Protein AF-A0A819KDU4-F1 (afdb_monomer)

Nearest PDB structures (foldseek):
  4ang-assembly1_A  TM=4.544E-01  e=5.270E-01  Pseudomonas phage PRR1
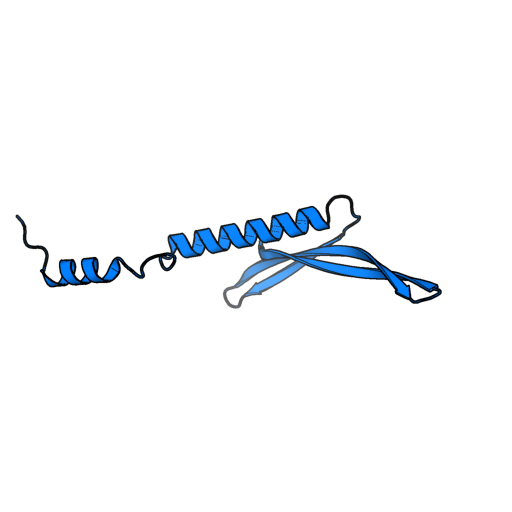  3ulp-assembly1_A  TM=3.933E-01  e=5.270E-01  Plasmodium falciparum
  4fma-assembly18_J  TM=2.845E-01  e=6.015E-01  Escherichia coli
  4fma-assembly17_L  TM=2.880E-01  e=5.270E-01  Escherichia coli
  3q1c-assembly1_A  TM=2.795E-01  e=1.245E+00  Escherichia coli O127:H6 str. E2348/69

Solvent-accessible surface area (backbone atoms only — not comparable to full-atom values): 6100 Å² total; per-residue (Å²): 134,89,76,80,53,70,66,60,55,50,56,56,62,68,44,79,82,73,61,81,62,74,45,72,65,51,41,52,52,51,52,51,49,51,53,50,51,52,45,48,54,51,50,62,73,49,58,96,56,75,69,46,82,46,76,50,82,48,67,49,98,88,66,52,74,40,35,40,36,31,42,39,34,72,42,79,49,74,51,76,52,102,90,50,77,46,80,47,82,41,84,45,77,45,80,71,47,74,92

Mean predicted aligned error: 11.55 Å

Foldseek 3Di:
DDDDDVVVVVVVVVCVPPPPQPDPVSVVVVVVVVLVVLLVVVCVVCPPFDKDKDKDWDADPVGDIKIWIKIKTWDWDWDDDPPDIDTDTDIDIDTNDID

Sequence (99 aa):
TSGTDPVASSVLNDSAKNSTYLSPGIQNDLIALIASNIRQQITEKVRGSVFSLMVDESRDISGNQQLSVVVRVIDLEITANNNQTYRSSLFKEYFLGFI

Radius of gyration: 24.37 Å; Cα contacts (8 Å, |Δi|>4): 103; chains: 1; bounding box: 56×30×68 Å

Structure (mmCIF, N/CA/C/O backbone):
data_AF-A0A819KDU4-F1
#
_entry.id   AF-A0A819KDU4-F1
#
loop_
_atom_site.group_PDB
_atom_site.id
_atom_site.type_symbol
_atom_site.label_atom_id
_atom_site.label_alt_id
_atom_site.label_comp_id
_ato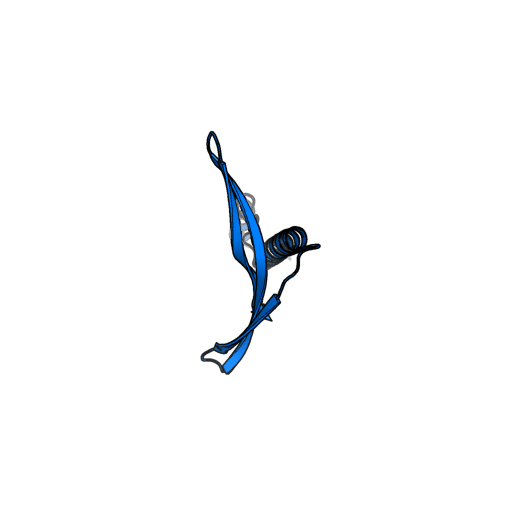m_site.label_asym_id
_atom_site.label_entity_id
_atom_site.label_seq_id
_atom_site.pdbx_PDB_ins_code
_atom_site.Cartn_x
_atom_site.Cartn_y
_atom_site.Cartn_z
_atom_site.occupancy
_atom_site.B_iso_or_equiv
_atom_site.auth_seq_id
_atom_site.auth_comp_id
_atom_site.auth_asym_id
_atom_site.auth_atom_id
_atom_site.pdbx_PDB_model_num
ATOM 1 N N . THR A 1 1 ? 41.795 -14.772 -35.827 1.00 37.81 1 THR A N 1
ATOM 2 C CA . THR A 1 1 ? 41.971 -15.040 -34.385 1.00 37.81 1 THR A CA 1
ATOM 3 C C . THR A 1 1 ? 42.511 -13.796 -33.717 1.00 37.81 1 THR A C 1
ATOM 5 O O . THR A 1 1 ? 43.393 -13.171 -34.281 1.00 37.81 1 THR A O 1
ATOM 8 N N . SER A 1 2 ? 41.926 -13.459 -32.562 1.00 48.81 2 SER A N 1
ATOM 9 C CA . SER A 1 2 ? 42.437 -12.582 -31.493 1.00 48.81 2 SER A CA 1
ATOM 10 C C . SER A 1 2 ? 42.965 -11.192 -31.857 1.00 48.81 2 SER A C 1
ATOM 12 O O . SER A 1 2 ? 44.066 -11.038 -32.374 1.00 48.81 2 SER A O 1
ATOM 14 N N . GLY A 1 3 ? 42.233 -10.176 -31.418 1.00 46.72 3 GLY A N 1
ATOM 15 C CA . GLY A 1 3 ? 42.755 -8.821 -31.311 1.00 46.72 3 GLY A CA 1
ATOM 16 C C . GLY A 1 3 ? 41.682 -7.884 -30.798 1.00 46.72 3 GLY A C 1
ATOM 17 O O . GLY A 1 3 ? 41.312 -6.945 -31.487 1.00 46.72 3 GLY A O 1
ATOM 18 N N . THR A 1 4 ? 41.109 -8.197 -29.635 1.00 50.97 4 THR A N 1
ATOM 19 C CA . THR A 1 4 ? 40.333 -7.219 -28.872 1.00 50.97 4 THR A CA 1
ATOM 20 C C . THR A 1 4 ? 41.172 -5.957 -28.728 1.00 50.97 4 THR A C 1
ATOM 22 O O . THR A 1 4 ? 42.312 -6.030 -28.270 1.00 50.97 4 THR A O 1
ATOM 25 N N . ASP A 1 5 ? 40.606 -4.836 -29.162 1.00 56.34 5 ASP A N 1
ATOM 26 C CA . ASP A 1 5 ? 41.178 -3.505 -29.020 1.00 56.34 5 ASP A CA 1
ATOM 27 C C . ASP A 1 5 ? 41.647 -3.297 -27.562 1.00 56.34 5 ASP A C 1
ATOM 29 O O . ASP A 1 5 ? 40.839 -3.485 -26.643 1.00 56.34 5 ASP A O 1
ATOM 33 N N . PRO A 1 6 ? 42.924 -2.948 -27.312 1.00 56.94 6 PRO A N 1
ATOM 34 C CA . PRO A 1 6 ? 43.428 -2.676 -25.966 1.00 56.94 6 PRO A CA 1
ATOM 35 C C . PRO A 1 6 ? 42.610 -1.604 -25.226 1.00 56.94 6 PRO A C 1
ATOM 37 O O . PRO A 1 6 ? 42.533 -1.645 -2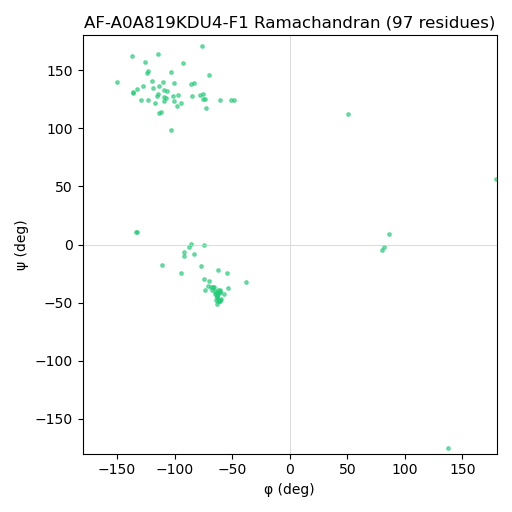3.995 1.00 56.94 6 PRO A O 1
ATOM 40 N N . VAL A 1 7 ? 41.928 -0.715 -25.959 1.00 58.69 7 VAL A N 1
ATOM 41 C CA . VAL A 1 7 ? 41.001 0.285 -25.413 1.00 58.69 7 VAL A CA 1
ATOM 42 C C . VAL A 1 7 ? 39.743 -0.367 -24.825 1.00 58.69 7 VAL A C 1
ATOM 44 O O . VAL A 1 7 ? 39.261 0.051 -23.774 1.00 58.69 7 VAL A O 1
ATOM 47 N N . ALA A 1 8 ? 39.226 -1.443 -25.425 1.00 54.47 8 ALA A N 1
ATOM 48 C CA . ALA A 1 8 ? 38.078 -2.167 -24.876 1.00 54.47 8 ALA A CA 1
ATOM 49 C C . ALA A 1 8 ? 38.439 -2.864 -23.552 1.00 54.47 8 ALA A C 1
ATOM 51 O O . ALA A 1 8 ? 37.662 -2.833 -22.601 1.00 54.47 8 ALA A O 1
ATOM 52 N N . SER A 1 9 ? 39.643 -3.434 -23.445 1.00 52.72 9 SER A N 1
ATOM 53 C CA . SER A 1 9 ? 40.119 -4.045 -22.196 1.00 52.72 9 SER A CA 1
ATOM 54 C C . SER A 1 9 ? 40.419 -3.033 -21.086 1.00 52.72 9 SER A C 1
ATOM 56 O O . SER A 1 9 ? 40.216 -3.352 -19.915 1.00 52.72 9 SER A O 1
ATOM 58 N N . SER A 1 10 ? 40.861 -1.814 -21.417 1.00 53.78 10 SER A N 1
ATOM 59 C CA . SER A 1 10 ? 41.069 -0.761 -20.415 1.00 53.78 10 SER A CA 1
ATOM 60 C C . SER A 1 10 ? 39.745 -0.189 -19.906 1.00 53.78 10 SER A C 1
ATOM 62 O O . SER A 1 10 ? 39.592 -0.007 -18.703 1.00 53.78 10 SER A O 1
ATOM 64 N N . VAL A 1 11 ? 38.749 -0.014 -20.783 1.00 57.53 11 VAL A N 1
ATOM 65 C CA . VAL A 1 11 ? 37.396 0.420 -20.386 1.00 57.53 11 VAL A CA 1
ATOM 66 C C . V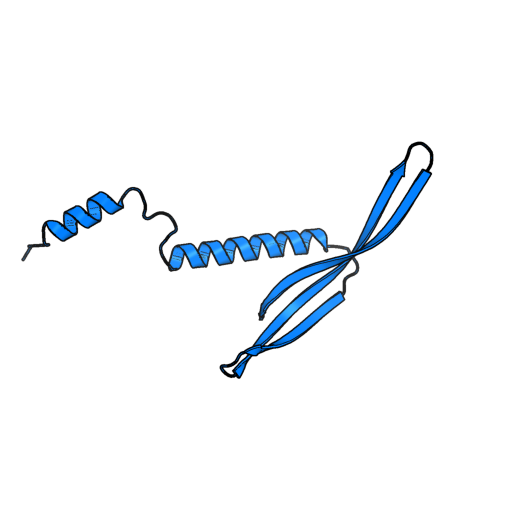AL A 1 11 ? 36.739 -0.605 -19.455 1.00 57.53 11 VAL A C 1
ATOM 68 O O . VAL A 1 11 ? 36.097 -0.233 -18.473 1.00 57.53 11 VAL A O 1
ATOM 71 N N . LEU A 1 12 ? 36.934 -1.901 -19.712 1.00 51.59 12 LEU A N 1
ATOM 72 C CA . LEU A 1 12 ? 36.397 -2.967 -18.863 1.00 51.59 12 LEU A CA 1
ATOM 73 C C . LEU A 1 12 ? 37.108 -3.061 -17.501 1.00 51.59 12 LEU A C 1
ATOM 75 O O . LEU A 1 12 ? 36.442 -3.305 -16.495 1.00 51.59 12 LEU A O 1
ATOM 79 N N . ASN A 1 13 ? 38.421 -2.810 -17.438 1.00 52.38 13 ASN A N 1
ATOM 80 C CA . ASN A 1 13 ? 39.175 -2.815 -16.177 1.00 52.38 13 ASN A CA 1
ATOM 81 C C . ASN A 1 13 ? 38.915 -1.578 -15.298 1.00 52.38 13 ASN A C 1
ATOM 83 O O . ASN A 1 13 ? 38.928 -1.702 -14.073 1.00 52.38 13 ASN A O 1
ATOM 87 N N . ASP A 1 14 ? 38.593 -0.421 -15.884 1.00 54.25 14 ASP A N 1
ATOM 88 C CA . ASP A 1 14 ? 38.185 0.772 -15.122 1.00 54.25 14 ASP A CA 1
ATOM 89 C C . ASP A 1 14 ? 36.730 0.692 -14.614 1.00 54.25 14 ASP A C 1
ATOM 91 O O . ASP A 1 14 ? 36.346 1.373 -13.660 1.00 54.25 14 ASP A O 1
ATOM 95 N N . SER A 1 15 ? 35.912 -0.193 -15.193 1.00 54.94 15 SER A N 1
ATOM 96 C CA . SER A 1 15 ? 34.480 -0.333 -14.877 1.00 54.94 15 SER A CA 1
ATOM 97 C C . SER A 1 15 ? 34.179 -1.197 -13.642 1.00 54.94 15 SER A C 1
ATOM 99 O O . SER A 1 15 ? 33.039 -1.242 -13.170 1.00 54.94 15 SER A O 1
ATOM 101 N N . ALA A 1 16 ? 35.187 -1.862 -13.070 1.00 55.91 16 ALA A N 1
ATOM 102 C CA . ALA A 1 16 ? 35.019 -2.832 -11.984 1.00 55.91 16 ALA A CA 1
ATOM 103 C C . ALA A 1 16 ? 34.713 -2.220 -10.599 1.00 55.91 16 ALA A C 1
ATOM 105 O O . ALA A 1 16 ? 34.530 -2.963 -9.636 1.00 55.91 16 ALA A O 1
ATOM 106 N N . LYS A 1 17 ? 34.637 -0.887 -10.468 1.00 52.41 17 LYS A N 1
ATOM 107 C CA . LYS A 1 17 ? 34.348 -0.226 -9.178 1.00 52.41 17 LYS A CA 1
ATOM 108 C C . LYS A 1 17 ? 32.982 0.464 -9.091 1.00 52.41 17 LYS A C 1
ATOM 110 O O . LYS A 1 17 ? 32.523 0.685 -7.979 1.00 52.41 17 LYS A O 1
ATOM 115 N N . ASN A 1 18 ? 32.316 0.739 -10.221 1.00 53.25 18 ASN A N 1
ATOM 116 C CA . ASN A 1 18 ? 31.113 1.592 -10.263 1.00 53.25 18 ASN A CA 1
ATOM 117 C C . ASN A 1 18 ? 29.919 1.019 -11.068 1.00 53.25 18 ASN A C 1
ATOM 119 O O . ASN A 1 18 ? 28.962 1.747 -11.316 1.00 53.25 18 ASN A O 1
ATOM 123 N N . SER A 1 19 ? 29.928 -0.257 -11.485 1.00 55.41 19 SER A N 1
ATOM 124 C CA . SER A 1 19 ? 28.797 -0.855 -12.239 1.00 55.41 19 SER A CA 1
ATOM 125 C C . SER A 1 19 ? 27.666 -1.430 -11.370 1.00 55.41 19 SER A C 1
ATOM 127 O O . SER A 1 19 ? 26.676 -1.955 -11.882 1.00 55.41 19 SER A O 1
ATOM 129 N N . THR A 1 20 ? 27.777 -1.334 -10.048 1.00 65.44 20 THR A N 1
ATOM 130 C CA . THR A 1 20 ? 26.815 -1.925 -9.120 1.00 65.44 20 THR A CA 1
ATOM 131 C C . THR A 1 20 ? 25.513 -1.116 -9.149 1.00 65.44 20 THR A C 1
ATOM 133 O O . THR A 1 20 ? 25.499 0.061 -8.810 1.00 65.44 20 THR A O 1
ATOM 136 N N . TYR A 1 21 ? 24.414 -1.748 -9.561 1.00 63.06 21 TYR A N 1
ATOM 137 C CA . TYR A 1 21 ? 23.035 -1.224 -9.566 1.00 63.06 21 TYR A CA 1
ATOM 138 C C . TYR A 1 21 ? 22.595 -0.280 -10.690 1.00 63.06 21 TYR A C 1
ATOM 140 O O . TYR A 1 21 ? 21.410 0.026 -10.761 1.00 63.06 21 TYR A O 1
ATOM 148 N N . LEU A 1 22 ? 23.474 0.132 -11.604 1.00 76.81 22 LEU A N 1
ATOM 149 C CA . LEU A 1 22 ? 23.092 1.059 -12.681 1.00 76.81 22 LEU A CA 1
ATOM 150 C C . LEU A 1 22 ? 22.626 0.378 -13.975 1.00 76.81 22 LEU A C 1
ATOM 152 O O . LEU A 1 22 ? 22.156 1.067 -14.878 1.00 76.81 22 LEU A O 1
ATOM 156 N N . SER A 1 23 ? 22.714 -0.947 -14.103 1.00 86.25 23 SER A N 1
ATOM 157 C CA . SER A 1 23 ? 22.178 -1.613 -15.295 1.00 86.25 23 SER A CA 1
ATOM 158 C C . SER A 1 23 ? 20.640 -1.567 -15.303 1.00 86.25 23 SER A C 1
ATOM 160 O O . SER A 1 23 ? 20.031 -1.678 -14.236 1.00 86.25 23 SER A O 1
ATOM 162 N N . PRO A 1 24 ? 19.982 -1.454 -16.475 1.00 86.31 24 PRO A N 1
ATOM 163 C CA . PRO A 1 24 ? 18.519 -1.405 -16.551 1.00 86.31 24 PRO A CA 1
ATOM 164 C C . PRO A 1 24 ? 17.828 -2.581 -15.850 1.00 86.31 24 PRO A C 1
ATOM 166 O O . PRO A 1 24 ? 16.813 -2.395 -15.189 1.00 86.31 24 PRO A O 1
ATOM 169 N N . GLY A 1 25 ? 18.406 -3.784 -15.944 1.00 90.00 25 GLY A N 1
ATOM 170 C CA . GLY A 1 25 ? 17.889 -4.967 -15.253 1.00 90.00 25 GLY A CA 1
ATOM 171 C C . GLY A 1 25 ? 17.935 -4.816 -13.734 1.00 90.00 25 GLY A C 1
ATOM 172 O O . GLY A 1 25 ? 16.911 -4.957 -13.077 1.00 90.00 25 GLY A O 1
ATOM 173 N N . ILE A 1 26 ? 19.094 -4.436 -13.182 1.00 88.38 26 ILE A N 1
ATOM 174 C CA . ILE A 1 26 ? 19.240 -4.299 -11.728 1.00 88.38 26 ILE A CA 1
ATOM 175 C C . ILE A 1 26 ? 18.376 -3.146 -11.192 1.00 88.38 26 ILE A C 1
ATOM 177 O O . ILE A 1 26 ? 17.797 -3.269 -10.115 1.00 88.38 26 ILE A O 1
ATOM 181 N N . GLN A 1 27 ? 18.245 -2.045 -11.939 1.00 89.75 27 GLN A N 1
ATOM 182 C CA . GLN A 1 27 ? 17.359 -0.944 -11.556 1.00 89.75 27 GLN A CA 1
ATOM 183 C C . GLN A 1 27 ? 15.891 -1.386 -11.509 1.00 89.75 27 GLN A C 1
ATOM 185 O O . GLN A 1 27 ? 15.199 -1.092 -10.536 1.00 89.75 27 GLN A O 1
ATOM 190 N N . ASN A 1 28 ? 15.420 -2.127 -12.516 1.00 93.38 28 ASN A N 1
ATOM 191 C CA . ASN A 1 28 ? 14.046 -2.630 -12.546 1.00 93.38 28 ASN A CA 1
ATOM 192 C C . ASN A 1 28 ? 13.772 -3.623 -11.409 1.00 93.38 28 ASN A C 1
ATOM 194 O O . ASN A 1 28 ? 12.732 -3.525 -10.756 1.00 93.38 28 ASN A O 1
ATOM 198 N N . ASP A 1 29 ? 14.715 -4.523 -11.125 1.00 94.44 29 ASP A N 1
ATOM 199 C CA . ASP A 1 29 ? 14.606 -5.467 -10.009 1.00 94.44 29 ASP A CA 1
ATOM 200 C C . ASP A 1 29 ? 14.544 -4.733 -8.665 1.00 94.44 29 ASP A C 1
ATOM 202 O O . ASP A 1 29 ? 13.717 -5.054 -7.808 1.00 94.44 29 ASP A O 1
ATOM 206 N N . LEU A 1 30 ? 15.372 -3.699 -8.489 1.00 94.56 30 LEU A N 1
ATOM 207 C CA . LEU A 1 30 ? 15.363 -2.870 -7.289 1.00 94.56 30 LEU A CA 1
ATOM 208 C C . LEU A 1 30 ? 14.027 -2.131 -7.123 1.00 94.56 30 LEU A C 1
ATOM 210 O O . LEU A 1 30 ? 13.459 -2.133 -6.031 1.00 94.56 30 LEU A O 1
ATOM 214 N N . ILE A 1 31 ? 13.496 -1.542 -8.198 1.00 93.69 31 ILE A N 1
ATOM 215 C CA . ILE A 1 31 ? 12.186 -0.875 -8.195 1.00 93.69 31 ILE A CA 1
ATOM 216 C C . ILE A 1 31 ? 11.084 -1.870 -7.811 1.00 93.69 31 ILE A C 1
ATOM 218 O O . ILE A 1 31 ? 10.261 -1.574 -6.941 1.00 93.69 31 ILE A O 1
ATOM 222 N N . ALA A 1 32 ? 11.083 -3.062 -8.411 1.00 94.50 32 ALA A N 1
ATOM 223 C CA . ALA A 1 32 ? 10.103 -4.101 -8.117 1.00 94.50 32 ALA A CA 1
ATOM 224 C C . ALA A 1 32 ? 10.183 -4.569 -6.655 1.00 94.50 32 ALA A C 1
ATOM 226 O O . ALA A 1 32 ? 9.147 -4.714 -5.996 1.00 94.50 32 ALA A O 1
ATOM 227 N N . LEU A 1 33 ? 11.398 -4.746 -6.128 1.00 96.50 33 LEU A N 1
ATOM 228 C CA . LEU A 1 33 ? 11.640 -5.140 -4.742 1.00 96.50 33 LEU A CA 1
ATOM 229 C C . LEU A 1 33 ? 11.141 -4.078 -3.757 1.00 96.50 33 LEU A C 1
ATOM 231 O O . LEU A 1 33 ? 10.416 -4.409 -2.817 1.00 96.50 33 LEU A O 1
ATOM 235 N N . ILE A 1 34 ? 11.478 -2.806 -3.987 1.00 95.62 34 ILE A N 1
ATOM 236 C CA . ILE A 1 34 ? 11.024 -1.685 -3.153 1.00 95.62 34 ILE A CA 1
ATOM 237 C C . ILE A 1 34 ? 9.497 -1.596 -3.183 1.00 95.62 34 ILE A C 1
ATOM 239 O O . ILE A 1 34 ? 8.863 -1.533 -2.129 1.00 95.62 34 ILE A O 1
ATOM 243 N N . ALA A 1 35 ? 8.891 -1.657 -4.370 1.00 95.38 35 ALA A N 1
ATOM 244 C CA . ALA A 1 35 ? 7.441 -1.620 -4.514 1.00 95.38 35 ALA A CA 1
ATOM 245 C C . ALA A 1 35 ? 6.769 -2.792 -3.780 1.00 95.38 35 ALA A C 1
ATOM 247 O O . ALA A 1 35 ? 5.757 -2.607 -3.104 1.00 95.38 35 ALA A O 1
ATOM 248 N N . SER A 1 36 ? 7.347 -3.995 -3.859 1.00 96.25 36 SER A N 1
ATOM 249 C CA . SER A 1 36 ? 6.855 -5.166 -3.129 1.00 96.25 36 SER A CA 1
ATOM 250 C C . SER A 1 36 ? 6.950 -4.979 -1.618 1.00 96.25 36 SER A C 1
ATOM 252 O O . SER A 1 36 ? 5.993 -5.275 -0.904 1.00 96.25 36 SER A O 1
ATOM 254 N N . ASN A 1 37 ? 8.072 -4.452 -1.127 1.00 97.31 37 ASN A N 1
ATOM 255 C CA . ASN A 1 37 ? 8.275 -4.210 0.295 1.00 97.31 37 ASN A CA 1
ATOM 256 C C . ASN A 1 37 ? 7.298 -3.152 0.838 1.00 97.31 37 ASN A C 1
ATOM 258 O O . ASN A 1 37 ? 6.680 -3.367 1.878 1.00 97.31 37 ASN A O 1
ATOM 262 N N . ILE A 1 38 ? 7.078 -2.059 0.101 1.00 96.88 38 ILE A N 1
ATOM 263 C CA . ILE A 1 38 ? 6.084 -1.036 0.455 1.00 96.88 38 ILE A CA 1
ATOM 264 C C . ILE A 1 38 ? 4.678 -1.645 0.510 1.00 96.88 38 ILE A C 1
ATOM 266 O O . ILE A 1 38 ? 3.971 -1.466 1.503 1.00 96.88 38 ILE A O 1
ATOM 270 N N . ARG A 1 39 ? 4.273 -2.414 -0.512 1.00 96.25 39 ARG A N 1
ATOM 271 C CA . ARG A 1 39 ? 2.961 -3.086 -0.527 1.00 96.25 39 ARG A CA 1
ATOM 272 C C . ARG A 1 39 ? 2.797 -4.058 0.639 1.00 96.25 39 ARG A C 1
ATOM 274 O O . ARG A 1 39 ? 1.716 -4.116 1.226 1.00 96.25 39 ARG A O 1
ATOM 281 N N . GLN A 1 40 ? 3.849 -4.790 1.000 1.00 97.06 40 GLN A N 1
ATOM 282 C CA . GLN A 1 40 ? 3.836 -5.674 2.162 1.00 97.06 40 GLN A CA 1
ATOM 283 C C . GLN A 1 40 ? 3.615 -4.884 3.458 1.00 97.06 40 GLN A C 1
ATOM 285 O O . GLN A 1 40 ? 2.710 -5.221 4.217 1.00 97.06 40 GLN A O 1
ATOM 290 N N . GLN A 1 41 ? 4.361 -3.798 3.676 1.00 96.62 41 GLN A N 1
ATOM 291 C CA . GLN A 1 41 ? 4.193 -2.950 4.860 1.00 96.62 41 GLN A CA 1
ATOM 292 C C . GLN A 1 41 ? 2.787 -2.344 4.946 1.00 96.62 41 GLN A C 1
ATOM 294 O O . GLN A 1 41 ? 2.198 -2.294 6.024 1.00 96.62 41 GLN A O 1
ATOM 299 N N . ILE A 1 42 ? 2.227 -1.890 3.819 1.00 95.38 42 ILE A N 1
ATOM 300 C CA . ILE A 1 42 ? 0.844 -1.401 3.772 1.00 95.38 42 ILE A CA 1
ATOM 301 C C . ILE A 1 42 ? -0.114 -2.530 4.155 1.00 95.38 42 ILE A C 1
ATOM 303 O O . ILE A 1 42 ? -0.955 -2.340 5.028 1.00 95.38 42 ILE A O 1
ATOM 307 N N . THR A 1 43 ? 0.049 -3.715 3.561 1.00 94.75 43 THR A N 1
ATOM 308 C CA . THR A 1 43 ? -0.789 -4.890 3.846 1.00 94.75 43 THR A CA 1
ATOM 309 C C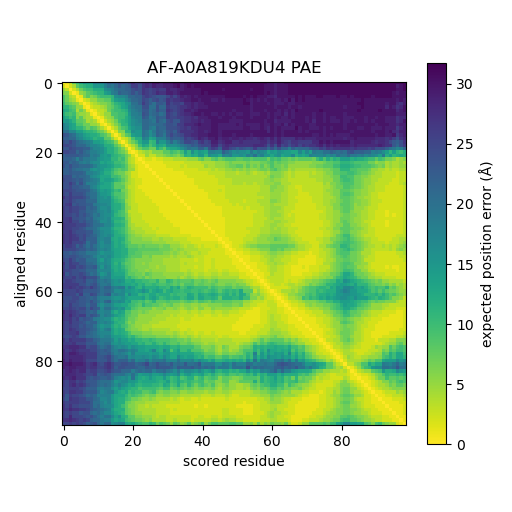 . THR A 1 43 ? -0.753 -5.256 5.327 1.00 94.75 43 THR A C 1
ATOM 311 O O . THR A 1 43 ? -1.794 -5.531 5.914 1.00 94.75 43 THR A O 1
ATOM 314 N N . GLU A 1 44 ? 0.422 -5.226 5.951 1.00 95.25 44 GLU A N 1
ATOM 315 C CA . GLU A 1 44 ? 0.591 -5.491 7.381 1.00 95.25 44 GLU A CA 1
ATOM 316 C C . GLU A 1 44 ? -0.099 -4.433 8.251 1.00 95.25 44 GLU A C 1
ATOM 318 O O . GLU A 1 44 ? -0.760 -4.797 9.220 1.00 95.25 44 GLU A O 1
ATOM 323 N N . LYS A 1 45 ? -0.029 -3.146 7.882 1.00 91.25 45 LYS A N 1
ATOM 324 C CA . LYS A 1 45 ? -0.711 -2.054 8.602 1.00 91.25 45 LYS A CA 1
ATOM 325 C C . LYS A 1 45 ? -2.232 -2.138 8.536 1.00 91.25 45 LYS A C 1
ATOM 327 O O . LYS A 1 45 ? -2.906 -1.773 9.493 1.00 91.25 45 LYS A O 1
ATOM 332 N N . VAL A 1 46 ? -2.775 -2.571 7.400 1.00 93.06 46 VAL A N 1
ATOM 333 C CA . VAL A 1 46 ? -4.231 -2.648 7.193 1.00 93.06 46 VAL A CA 1
ATOM 334 C C . VAL A 1 46 ? -4.814 -4.009 7.579 1.00 93.06 46 VAL A C 1
ATOM 336 O O . VAL A 1 46 ? -6.035 -4.163 7.630 1.00 93.06 46 VAL A O 1
ATOM 339 N N . ARG A 1 47 ? -3.970 -5.012 7.854 1.00 93.50 47 ARG A N 1
ATOM 340 C CA . ARG A 1 47 ? -4.403 -6.369 8.198 1.00 93.50 47 ARG A CA 1
ATOM 341 C C . ARG A 1 47 ? -5.255 -6.351 9.468 1.00 93.50 47 ARG A C 1
ATOM 343 O O . ARG A 1 47 ? -4.807 -5.923 10.523 1.00 93.50 47 ARG A O 1
ATOM 350 N N . GLY A 1 48 ? -6.468 -6.892 9.365 1.00 90.56 48 GLY A N 1
ATOM 351 C CA . GLY A 1 48 ? -7.416 -6.966 10.483 1.00 90.56 48 GLY A CA 1
ATOM 352 C C . GLY A 1 48 ? -8.217 -5.682 10.723 1.00 90.56 48 GLY A C 1
ATOM 353 O O . GLY A 1 48 ? -9.097 -5.682 11.579 1.00 90.56 48 GLY A O 1
ATOM 354 N N . SER A 1 49 ? -7.963 -4.623 9.952 1.00 91.25 49 SER A N 1
ATOM 355 C CA . SER A 1 49 ? -8.719 -3.370 9.997 1.00 91.25 49 SER A CA 1
ATOM 356 C C . SER A 1 49 ? -9.859 -3.371 8.977 1.00 91.25 49 SER A C 1
ATOM 358 O O . SER A 1 49 ? -9.807 -4.060 7.958 1.00 91.25 49 SER A O 1
ATOM 360 N N . VAL A 1 50 ? -10.884 -2.553 9.222 1.00 91.62 50 VAL A N 1
ATOM 361 C CA . VAL A 1 50 ? -11.895 -2.235 8.204 1.00 91.62 50 VAL A CA 1
ATOM 362 C C . VAL A 1 50 ? -11.305 -1.205 7.243 1.00 91.62 50 VAL A C 1
ATOM 364 O O . VAL A 1 50 ? -10.784 -0.174 7.673 1.00 91.62 50 VAL A O 1
ATOM 367 N N . PHE A 1 51 ? -11.384 -1.485 5.944 1.00 94.38 51 PHE A N 1
ATOM 368 C CA . PHE A 1 51 ? -10.824 -0.638 4.897 1.00 94.38 51 PHE A CA 1
ATOM 369 C C . PHE A 1 51 ? -11.781 -0.487 3.713 1.00 94.38 51 PHE A C 1
ATOM 371 O O . PHE A 1 51 ? -12.701 -1.281 3.528 1.00 94.38 51 PHE A O 1
ATOM 378 N N . SER A 1 52 ? -11.537 0.536 2.898 1.00 95.62 52 SER A N 1
ATOM 379 C CA . SER A 1 52 ? -12.176 0.721 1.592 1.00 95.62 52 SER A CA 1
ATOM 380 C C . SER A 1 52 ? -11.116 0.815 0.500 1.00 95.62 52 SER A C 1
ATOM 382 O O . SER A 1 52 ? -10.000 1.276 0.752 1.00 95.62 52 SER A O 1
ATOM 384 N N . LEU A 1 53 ? -11.461 0.359 -0.704 1.00 95.88 53 LEU A N 1
ATOM 385 C CA . LEU A 1 53 ? -10.627 0.508 -1.889 1.00 95.88 53 LEU A CA 1
ATOM 386 C C . LEU A 1 53 ? -11.110 1.719 -2.685 1.00 95.88 53 LEU A C 1
ATOM 388 O O . LEU A 1 53 ? -12.295 1.833 -2.991 1.00 95.88 53 LEU A O 1
ATOM 392 N N . MET A 1 54 ? -10.186 2.607 -3.014 1.00 96.62 54 MET A N 1
ATOM 393 C CA . MET A 1 54 ? -10.392 3.733 -3.908 1.00 96.62 54 MET A CA 1
ATOM 394 C C . MET A 1 54 ? -9.647 3.454 -5.203 1.00 96.62 54 MET A C 1
ATOM 396 O O . MET A 1 54 ? -8.490 3.030 -5.182 1.00 96.62 54 MET A O 1
ATOM 400 N N . VAL A 1 55 ? -10.329 3.672 -6.318 1.00 96.19 55 VAL A N 1
ATOM 401 C CA . VAL A 1 55 ? -9.814 3.361 -7.642 1.00 96.19 55 VAL A CA 1
ATOM 402 C C . VAL A 1 55 ? -10.143 4.527 -8.567 1.00 96.19 55 VAL A C 1
ATOM 404 O O . VAL A 1 55 ? -11.286 4.980 -8.566 1.00 96.19 55 VAL A O 1
ATOM 407 N N . ASP A 1 56 ? -9.157 5.012 -9.319 1.00 95.56 56 ASP A N 1
ATOM 408 C CA . ASP A 1 56 ? -9.321 6.137 -10.250 1.00 95.56 56 ASP A CA 1
ATOM 409 C C . ASP A 1 56 ? -8.632 5.849 -11.586 1.00 95.56 56 ASP A C 1
ATOM 411 O O . ASP A 1 56 ? -7.476 5.418 -11.605 1.00 95.56 56 ASP A O 1
ATOM 415 N N . GLU A 1 57 ? -9.355 6.054 -12.688 1.00 94.88 57 GLU A N 1
ATOM 416 C CA . GLU A 1 57 ? -8.874 5.806 -14.049 1.00 94.88 57 GLU A CA 1
ATOM 417 C C . GLU A 1 57 ? -8.445 7.124 -14.693 1.00 94.88 57 GLU A C 1
ATOM 419 O O . GLU A 1 57 ? -9.241 8.053 -14.833 1.00 94.88 57 GLU A O 1
ATOM 424 N N . SER A 1 58 ? -7.195 7.182 -15.144 1.00 91.19 58 SER A N 1
ATOM 425 C CA . SER A 1 58 ? -6.666 8.313 -15.898 1.00 91.19 58 SER A CA 1
ATOM 426 C C . SER A 1 58 ? -6.104 7.844 -17.230 1.00 91.19 58 SER A C 1
ATOM 428 O O . SER A 1 58 ? -5.596 6.729 -17.357 1.00 91.19 58 SER A O 1
ATOM 430 N N . ARG A 1 59 ? -6.208 8.695 -18.248 1.00 91.56 59 ARG A N 1
ATOM 431 C CA . ARG A 1 59 ? -5.730 8.401 -19.596 1.00 91.56 59 ARG A CA 1
ATOM 432 C C . ARG A 1 59 ? -4.602 9.352 -19.957 1.00 91.56 59 ARG A C 1
ATOM 434 O O . ARG A 1 59 ? -4.762 10.567 -19.849 1.00 91.56 59 ARG A O 1
ATOM 441 N N . ASP A 1 60 ? -3.471 8.805 -20.390 1.00 88.56 60 ASP A N 1
ATOM 442 C CA . ASP A 1 60 ? -2.344 9.615 -20.843 1.00 88.56 60 ASP A CA 1
ATOM 443 C C . ASP A 1 60 ? -2.576 10.201 -22.250 1.00 88.56 60 ASP A C 1
ATOM 445 O O . ASP A 1 60 ? -3.520 9.849 -22.964 1.00 88.56 60 ASP A O 1
ATOM 449 N N . ILE A 1 61 ? -1.685 11.106 -22.668 1.00 87.88 61 ILE A N 1
ATOM 450 C CA . ILE A 1 61 ? -1.751 11.765 -23.983 1.00 87.88 61 ILE A CA 1
ATOM 451 C C . ILE A 1 61 ? -1.621 10.795 -25.167 1.00 87.88 61 ILE A C 1
ATOM 453 O O . ILE A 1 61 ? -2.041 11.126 -26.273 1.00 87.88 61 ILE A O 1
ATOM 457 N N . SER A 1 62 ? -1.034 9.613 -24.952 1.00 89.25 62 SER A N 1
ATOM 458 C CA . SER A 1 62 ? -0.913 8.560 -25.964 1.00 89.25 62 SER A CA 1
ATOM 459 C C . SER A 1 62 ? -2.135 7.639 -26.004 1.00 89.25 62 SER A C 1
ATOM 461 O O . SER A 1 62 ? -2.236 6.770 -26.867 1.00 89.25 62 SER A O 1
ATOM 463 N N . GLY A 1 63 ? -3.103 7.877 -25.117 1.00 87.50 63 GLY A N 1
ATOM 464 C CA . GLY A 1 63 ? -4.346 7.142 -25.036 1.00 87.50 63 GLY A CA 1
ATOM 465 C C . GLY A 1 63 ? -4.265 5.876 -24.189 1.00 87.50 63 GLY A C 1
ATOM 466 O O . GLY A 1 63 ? -5.252 5.134 -24.197 1.00 87.50 63 GLY A O 1
ATOM 467 N N . ASN A 1 64 ? -3.169 5.638 -23.462 1.00 89.62 64 ASN A N 1
ATOM 468 C CA . ASN A 1 64 ? -3.079 4.526 -22.521 1.00 89.62 64 ASN A CA 1
ATOM 469 C C . ASN A 1 64 ? -3.889 4.859 -21.271 1.00 89.62 64 ASN A C 1
ATOM 471 O O . ASN A 1 64 ? -3.737 5.933 -20.688 1.00 89.62 64 ASN A O 1
ATOM 475 N N . GLN A 1 65 ? -4.757 3.935 -20.876 1.00 91.25 65 GLN A N 1
ATOM 476 C CA . GLN A 1 65 ? -5.486 4.013 -19.617 1.00 91.25 65 GLN A CA 1
ATOM 477 C C . GLN A 1 65 ? -4.619 3.419 -18.514 1.00 91.25 65 GLN A C 1
ATOM 479 O O . GLN A 1 65 ? -3.977 2.389 -18.710 1.00 91.25 65 GLN A O 1
ATOM 484 N N . GLN A 1 66 ? -4.609 4.078 -17.367 1.00 92.56 66 GLN A N 1
ATOM 485 C CA . GLN A 1 66 ? -3.939 3.615 -16.169 1.00 92.56 66 GLN A CA 1
ATOM 486 C C . GLN A 1 66 ? -4.892 3.763 -14.990 1.00 92.56 66 GLN A C 1
ATOM 488 O O . GLN A 1 66 ? -5.533 4.803 -14.822 1.00 92.56 66 GLN A O 1
ATOM 493 N N . LEU A 1 67 ? -4.978 2.721 -14.170 1.00 95.00 67 LEU A N 1
ATOM 494 C CA . LEU A 1 67 ? -5.906 2.667 -13.053 1.00 95.00 67 LEU A CA 1
ATOM 495 C C . LEU A 1 67 ? -5.122 2.719 -11.740 1.00 95.00 67 LEU A C 1
ATOM 497 O O . LEU A 1 67 ? -4.343 1.825 -11.419 1.00 95.00 67 LEU A O 1
ATOM 501 N N . SER A 1 68 ? -5.290 3.796 -10.981 1.00 95.44 68 SER A N 1
ATOM 5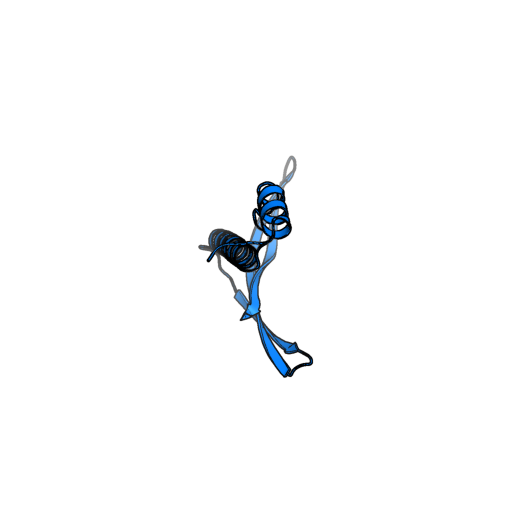02 C CA . SER A 1 68 ? -4.649 3.969 -9.679 1.00 95.44 68 SER A CA 1
ATOM 503 C C . SER A 1 68 ? -5.443 3.260 -8.589 1.00 95.44 68 SER A C 1
ATOM 505 O O . SER A 1 68 ? -6.672 3.303 -8.579 1.00 95.44 68 SER A O 1
ATOM 507 N N . VAL A 1 69 ? -4.744 2.603 -7.662 1.00 96.44 69 VAL A N 1
ATOM 508 C CA . VAL A 1 69 ? -5.366 1.876 -6.552 1.00 96.44 69 VAL A CA 1
ATOM 509 C C . VAL A 1 69 ? -4.844 2.411 -5.223 1.00 96.44 69 VAL A C 1
ATOM 511 O O . VAL A 1 69 ? -3.641 2.406 -4.953 1.00 96.44 69 VAL A O 1
ATOM 514 N N . VAL A 1 70 ? -5.763 2.841 -4.364 1.00 97.19 70 VAL A N 1
ATOM 515 C CA . VAL A 1 70 ? -5.492 3.375 -3.026 1.00 97.19 70 VAL A CA 1
ATOM 516 C C . VAL A 1 70 ? -6.342 2.623 -2.007 1.00 97.19 70 VAL A C 1
ATOM 518 O O . VAL A 1 70 ? -7.529 2.398 -2.223 1.00 97.19 70 VAL A O 1
ATOM 521 N N . VAL A 1 71 ? -5.762 2.245 -0.870 1.00 96.94 71 VAL A N 1
ATOM 522 C CA . VAL A 1 71 ? -6.517 1.701 0.265 1.00 96.94 71 VAL A CA 1
ATOM 523 C C . VAL A 1 71 ? -6.692 2.784 1.326 1.00 96.94 71 VAL A C 1
ATOM 525 O O . VAL A 1 71 ? -5.722 3.417 1.740 1.00 96.94 71 VAL A O 1
ATOM 528 N N . ARG A 1 72 ? -7.931 3.008 1.767 1.00 96.75 72 ARG A N 1
ATOM 529 C CA . ARG A 1 72 ? -8.269 3.954 2.838 1.00 96.75 72 ARG A CA 1
ATOM 530 C C . ARG A 1 72 ? -8.692 3.188 4.084 1.00 96.75 72 ARG A C 1
ATOM 532 O O . ARG A 1 72 ? -9.608 2.365 4.023 1.00 96.75 72 ARG A O 1
ATOM 539 N N . VAL A 1 73 ? -8.059 3.494 5.212 1.00 95.38 73 VAL A N 1
ATOM 540 C CA . VAL A 1 73 ? -8.317 2.893 6.527 1.00 95.38 73 VAL A CA 1
ATOM 541 C C . VAL A 1 73 ? -8.608 3.956 7.574 1.00 95.38 73 VAL A C 1
ATOM 543 O O . VAL A 1 73 ? -8.204 5.108 7.429 1.00 95.38 73 VAL A O 1
ATOM 546 N N . ILE A 1 74 ? -9.305 3.567 8.638 1.00 92.62 74 ILE A N 1
ATOM 547 C CA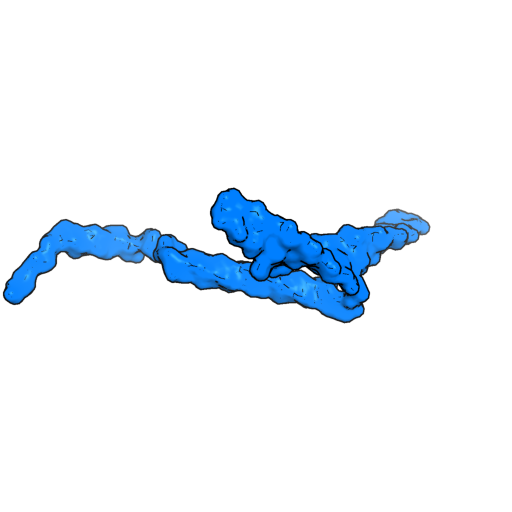 . ILE A 1 74 ? -9.488 4.411 9.821 1.00 92.62 74 ILE A CA 1
ATOM 548 C C . ILE A 1 74 ? -8.403 4.046 10.827 1.00 92.62 74 ILE A C 1
ATOM 550 O O . ILE A 1 74 ? -8.317 2.896 11.251 1.00 92.62 74 ILE A O 1
ATOM 554 N N . ASP A 1 75 ? -7.601 5.029 11.213 1.00 89.94 75 ASP A N 1
ATOM 555 C CA . ASP A 1 75 ? -6.646 4.918 12.307 1.00 89.94 75 ASP A CA 1
ATOM 556 C C . ASP A 1 75 ? -7.214 5.572 13.572 1.00 89.94 75 ASP A C 1
ATOM 558 O O . ASP A 1 75 ? -7.854 6.624 13.508 1.00 89.94 75 ASP A O 1
ATOM 562 N N . LEU A 1 76 ? -7.003 4.931 14.719 1.00 88.31 76 LEU A N 1
ATOM 563 C CA . LEU A 1 76 ? -7.445 5.418 16.021 1.00 88.31 76 LEU A CA 1
ATOM 564 C C . LEU A 1 76 ? -6.244 5.992 16.757 1.00 88.31 76 LEU A C 1
ATOM 566 O O . LEU A 1 76 ? -5.476 5.267 17.391 1.00 88.31 76 LEU A O 1
ATOM 570 N N . GLU A 1 77 ? -6.107 7.309 16.702 1.00 86.62 77 GLU A N 1
ATOM 571 C CA . GLU A 1 77 ? -5.067 8.007 17.434 1.00 86.62 77 GLU A CA 1
ATOM 572 C C . GLU A 1 77 ? -5.546 8.288 18.862 1.00 86.62 77 GLU A C 1
ATOM 574 O O . GLU A 1 77 ? -6.642 8.804 19.104 1.00 86.62 77 GLU A O 1
ATOM 579 N N . ILE A 1 78 ? -4.722 7.883 19.829 1.00 87.88 78 ILE A N 1
ATOM 580 C CA . ILE A 1 78 ? -4.960 8.115 21.250 1.00 87.88 78 ILE A CA 1
ATOM 581 C C . ILE A 1 78 ? -3.878 9.069 21.745 1.00 87.88 78 ILE A C 1
ATOM 583 O O . ILE A 1 78 ? -2.707 8.700 21.810 1.00 87.88 78 ILE A O 1
ATOM 587 N N . THR A 1 79 ? -4.269 10.280 22.131 1.00 85.69 79 THR A N 1
ATOM 588 C CA . THR A 1 79 ? -3.356 11.281 22.696 1.00 85.69 79 THR A CA 1
ATOM 589 C C . THR A 1 79 ? -3.652 11.451 24.179 1.00 85.69 79 THR A C 1
ATOM 591 O O . THR A 1 79 ? -4.779 11.773 24.555 1.00 85.69 79 THR A O 1
ATOM 594 N N . ALA A 1 80 ? -2.651 11.247 25.035 1.00 87.31 80 ALA A N 1
ATOM 595 C CA . ALA A 1 80 ? -2.768 11.475 26.472 1.00 87.31 80 ALA A CA 1
ATOM 596 C C . ALA A 1 80 ? -1.995 12.737 26.873 1.00 87.31 80 ALA A C 1
ATOM 598 O O . ALA A 1 80 ? -0.804 12.849 26.599 1.00 87.31 80 ALA A O 1
ATOM 599 N N . ASN A 1 81 ? -2.678 13.659 27.548 1.00 86.88 81 ASN A N 1
ATOM 600 C CA . ASN A 1 81 ? -2.082 14.798 28.247 1.00 86.88 81 ASN A CA 1
ATOM 601 C C . ASN A 1 81 ? -2.330 14.633 29.750 1.00 86.88 81 ASN A C 1
ATOM 603 O O . ASN A 1 81 ? -3.203 13.858 30.131 1.00 86.88 81 ASN A O 1
ATOM 607 N N . ASN A 1 82 ? -1.590 15.374 30.582 1.00 82.31 82 ASN A N 1
ATOM 608 C CA . ASN A 1 82 ? -1.390 15.132 32.021 1.00 82.31 82 ASN A CA 1
ATOM 609 C C . ASN A 1 82 ? -2.607 14.624 32.825 1.00 82.31 82 ASN A C 1
ATOM 611 O O . ASN A 1 82 ? -2.401 13.821 33.727 1.00 82.31 82 ASN A O 1
ATOM 615 N N . ASN A 1 83 ? -3.853 14.995 32.485 1.00 83.25 83 ASN A N 1
ATOM 616 C CA . ASN A 1 83 ? -5.056 14.484 33.158 1.00 83.25 83 ASN A CA 1
ATOM 617 C C . ASN A 1 83 ? -6.192 14.029 32.207 1.00 83.25 83 ASN A C 1
ATOM 619 O O . ASN A 1 83 ? -7.317 13.827 32.661 1.00 83.25 83 ASN A O 1
ATOM 623 N N . GLN A 1 84 ? -5.959 13.908 30.894 1.00 83.06 84 GLN A N 1
ATOM 624 C CA . GLN A 1 84 ? -7.023 13.601 29.929 1.00 83.06 84 GLN A CA 1
ATOM 625 C C . GLN A 1 84 ? -6.519 12.829 28.707 1.00 83.06 84 GLN A C 1
ATOM 627 O O . GLN A 1 84 ? -5.465 13.127 28.150 1.00 83.06 84 GLN A O 1
ATOM 632 N N . THR A 1 85 ? -7.315 11.851 28.273 1.00 86.00 85 THR A N 1
ATOM 633 C CA . THR A 1 85 ? -7.089 11.079 27.045 1.00 86.00 85 THR A CA 1
ATOM 634 C C . THR A 1 85 ? -8.078 11.508 25.967 1.00 86.00 85 THR A C 1
ATOM 636 O O . THR A 1 85 ? -9.281 11.576 26.219 1.00 86.00 85 THR A O 1
ATOM 639 N N . TYR A 1 86 ? -7.574 11.750 24.764 1.00 87.75 86 TYR A N 1
ATOM 640 C CA . TYR A 1 86 ? -8.345 12.073 23.571 1.00 87.75 86 TYR A CA 1
ATOM 641 C C . TYR A 1 86 ? -8.283 10.896 22.601 1.00 87.75 86 TYR A C 1
ATOM 643 O O . TYR A 1 86 ? -7.236 10.268 22.454 1.00 87.75 86 TYR A O 1
ATOM 651 N N . ARG A 1 87 ? -9.411 10.590 21.956 1.00 89.12 87 ARG A N 1
ATOM 652 C CA . ARG A 1 87 ? -9.497 9.609 20.871 1.00 89.12 87 ARG A CA 1
ATOM 653 C C . ARG A 1 87 ? -9.931 10.339 19.611 1.00 89.12 87 ARG A C 1
ATOM 655 O O . ARG A 1 87 ? -11.000 10.946 19.612 1.00 89.12 87 ARG A O 1
ATOM 662 N N . SER A 1 88 ? -9.130 10.269 18.559 1.00 88.25 88 SER A N 1
ATOM 663 C CA . SER A 1 88 ? -9.481 10.767 17.232 1.00 88.25 88 SER A CA 1
ATOM 664 C C . SER A 1 88 ? -9.453 9.618 16.233 1.00 88.25 88 SER A C 1
ATOM 666 O O . SER A 1 88 ? -8.605 8.729 16.285 1.00 88.25 88 SER A O 1
ATOM 668 N N . SER A 1 89 ? -10.421 9.624 15.323 1.00 89.50 89 SER A N 1
ATOM 669 C CA . SER A 1 89 ? -10.419 8.742 14.162 1.00 89.50 89 SER A CA 1
ATOM 670 C C . SER A 1 89 ? -9.880 9.531 12.980 1.00 89.50 89 SER A C 1
ATOM 672 O O . SER A 1 89 ? -10.457 10.552 12.607 1.00 89.50 89 SER A O 1
ATOM 674 N N . LEU A 1 90 ? -8.776 9.070 12.404 1.00 90.69 90 LEU A N 1
ATOM 675 C CA . LEU A 1 90 ? -8.132 9.705 11.264 1.00 90.69 90 LEU A CA 1
ATOM 676 C C . LEU A 1 90 ? -8.209 8.771 10.059 1.00 90.69 90 LEU A C 1
ATOM 678 O O . LEU A 1 90 ? -7.829 7.606 10.147 1.00 90.69 90 LEU A O 1
ATOM 682 N N . PHE A 1 91 ? -8.670 9.273 8.917 1.00 92.06 91 PHE A N 1
ATOM 683 C CA . PHE A 1 91 ? -8.553 8.516 7.676 1.00 92.06 91 PHE A CA 1
ATOM 684 C C . PHE A 1 91 ? -7.100 8.538 7.206 1.00 92.06 91 PHE A C 1
ATOM 686 O O . PHE A 1 91 ? -6.507 9.603 7.047 1.00 92.06 91 PHE A O 1
ATOM 693 N N . LYS A 1 92 ? -6.534 7.353 6.983 1.00 94.19 92 LYS A N 1
ATOM 694 C CA . LYS A 1 92 ? -5.223 7.172 6.361 1.00 94.19 92 LYS A CA 1
ATOM 695 C C . LYS A 1 92 ? -5.392 6.492 5.017 1.00 94.19 92 LYS A C 1
ATOM 697 O O . LYS A 1 92 ? -6.148 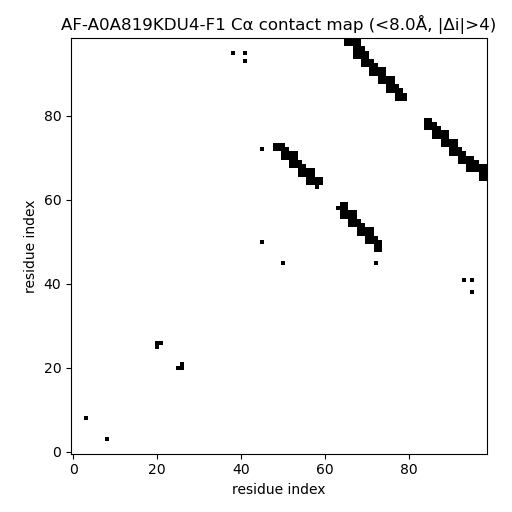5.533 4.889 1.00 94.19 92 LYS A O 1
ATOM 702 N N . GLU A 1 93 ? -4.671 6.991 4.028 1.00 96.31 93 GLU A N 1
ATOM 703 C CA . GLU A 1 93 ? -4.709 6.501 2.656 1.00 96.31 93 GLU A CA 1
ATOM 704 C C . GLU A 1 93 ? -3.325 6.003 2.264 1.00 96.31 93 GLU A C 1
ATOM 706 O O . GLU A 1 93 ? -2.316 6.656 2.538 1.00 96.31 93 GLU A O 1
ATOM 711 N N . TYR A 1 94 ? -3.275 4.836 1.630 1.00 96.38 94 TYR A N 1
ATOM 712 C CA . TYR A 1 94 ? -2.037 4.240 1.154 1.00 96.38 94 TYR A CA 1
ATOM 713 C C . TYR A 1 94 ? -2.174 3.850 -0.311 1.00 96.38 94 TYR A C 1
ATOM 715 O O . TYR A 1 94 ? -3.063 3.088 -0.688 1.00 96.38 94 TYR A O 1
ATOM 723 N N . PHE A 1 95 ? -1.264 4.356 -1.135 1.00 96.06 95 PHE A N 1
ATOM 724 C CA . PHE A 1 95 ? -1.190 4.029 -2.551 1.00 96.06 95 PHE A CA 1
ATOM 725 C C . PHE A 1 95 ? -0.590 2.631 -2.754 1.00 96.06 95 PHE A C 1
ATOM 727 O O . PHE A 1 95 ? 0.502 2.347 -2.261 1.00 96.06 95 PHE A O 1
ATOM 734 N N . LEU A 1 96 ? -1.302 1.757 -3.469 1.00 95.38 96 LEU A N 1
ATOM 735 C CA . LEU A 1 96 ? -0.864 0.386 -3.757 1.00 95.38 96 LEU A CA 1
ATOM 736 C C . LEU A 1 96 ? -0.144 0.263 -5.102 1.00 95.38 96 LEU A C 1
ATOM 738 O O . LEU A 1 96 ? 0.666 -0.652 -5.281 1.00 95.38 96 LEU A O 1
ATOM 742 N N . GLY A 1 97 ? -0.412 1.181 -6.027 1.00 94.06 97 GLY A N 1
ATOM 743 C CA . GLY A 1 97 ? 0.189 1.188 -7.352 1.00 94.06 97 GLY A CA 1
ATOM 744 C C . GLY A 1 97 ? -0.813 1.513 -8.448 1.00 94.06 97 GLY A C 1
ATOM 745 O O . GLY A 1 97 ? -1.982 1.808 -8.193 1.00 94.06 97 GL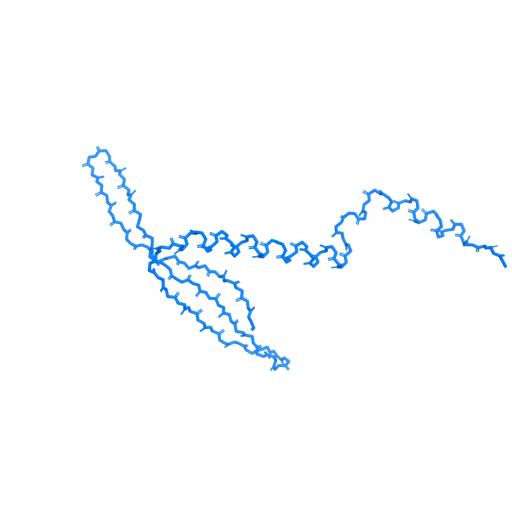Y A O 1
ATOM 746 N N . PHE A 1 98 ? -0.311 1.428 -9.673 1.00 92.62 98 PHE A N 1
ATOM 747 C CA . PHE A 1 98 ? -1.106 1.466 -10.888 1.00 92.62 98 PHE A CA 1
ATOM 748 C C . PHE A 1 98 ? -1.259 0.053 -11.459 1.00 92.62 98 PHE A C 1
ATOM 750 O O . PHE A 1 98 ? -0.344 -0.766 -11.318 1.00 92.62 98 PHE A O 1
ATOM 757 N N . ILE A 1 99 ? -2.393 -0.199 -12.106 1.00 88.25 99 ILE A N 1
ATOM 758 C CA . ILE A 1 99 ? -2.701 -1.390 -12.910 1.00 88.25 99 ILE A CA 1
ATOM 759 C C . ILE A 1 99 ? -3.076 -0.996 -14.335 1.00 88.25 99 ILE A C 1
ATOM 761 O O . ILE A 1 99 ? -3.535 0.156 -14.533 1.00 88.25 99 ILE A O 1
#

pLDDT: mean 83.92, std 16.19, range [37.81, 97.31]

Secondary structure (DSSP, 8-state):
-----HHHHHHHHHGGGT-TT-SHHHHHHHHHHHHHHHHHHHHHHHTTS-EEEEEEEEE-TTS-EEEEEEEEEEEEEEEEETTEEEEEEEEEEEEEEE-